Protein AF-A0A7C1FYQ5-F1 (afdb_monomer)

Structure (mmCIF, N/CA/C/O backbone):
data_AF-A0A7C1FYQ5-F1
#
_entry.id   AF-A0A7C1FYQ5-F1
#
loop_
_atom_site.group_PDB
_atom_site.id
_atom_site.type_symbol
_atom_site.label_atom_id
_atom_site.label_alt_id
_atom_site.label_comp_id
_atom_site.label_asym_id
_atom_site.label_entity_id
_atom_site.label_seq_id
_atom_site.pdbx_PDB_ins_code
_atom_site.Cartn_x
_atom_site.Cartn_y
_atom_site.Cartn_z
_atom_site.occupancy
_atom_site.B_iso_or_equiv
_atom_site.auth_seq_id
_atom_site.auth_comp_id
_atom_site.auth_asym_id
_atom_site.auth_atom_id
_atom_site.pdbx_PDB_model_num
ATOM 1 N N . MET A 1 1 ? 0.605 14.109 25.352 1.00 45.66 1 MET A N 1
ATOM 2 C CA . MET A 1 1 ? -0.538 14.127 24.412 1.00 45.66 1 MET A CA 1
ATOM 3 C C . MET A 1 1 ? -0.431 15.283 23.397 1.00 45.66 1 MET A C 1
ATOM 5 O O . MET A 1 1 ? -1.206 16.223 23.451 1.00 45.66 1 MET A O 1
ATOM 9 N N . SER A 1 2 ? 0.564 15.273 22.494 1.00 51.81 2 SER A N 1
ATOM 10 C CA . SER A 1 2 ? 0.781 16.332 21.465 1.00 51.81 2 SER A CA 1
ATOM 11 C C . SER A 1 2 ? 1.101 15.752 20.069 1.00 51.81 2 SER A C 1
ATOM 13 O O . SER A 1 2 ? 1.333 16.462 19.094 1.00 51.81 2 SER A O 1
ATOM 15 N N . PHE A 1 3 ? 1.107 14.422 19.962 1.00 54.66 3 PHE A N 1
ATOM 16 C CA . PHE A 1 3 ? 1.564 13.697 18.779 1.00 54.66 3 PHE A CA 1
ATOM 17 C C . PHE A 1 3 ? 0.502 13.666 17.668 1.00 54.66 3 PHE A C 1
ATOM 19 O O . PHE A 1 3 ? 0.815 13.921 16.509 1.00 54.66 3 PHE A O 1
ATOM 26 N N . LEU A 1 4 ? -0.771 13.474 18.032 1.00 53.94 4 LEU A N 1
ATOM 27 C CA . LEU A 1 4 ? -1.877 13.340 17.076 1.00 53.94 4 LEU A CA 1
ATOM 28 C C . LEU A 1 4 ? -2.232 14.661 16.366 1.00 53.94 4 LEU A C 1
ATOM 30 O O . LEU A 1 4 ? -2.475 14.662 15.164 1.00 53.94 4 LEU A O 1
ATOM 34 N N . LYS A 1 5 ? -2.133 15.818 17.043 1.00 54.25 5 LYS A N 1
ATOM 35 C CA . LYS A 1 5 ? -2.338 17.138 16.403 1.00 54.25 5 LYS A CA 1
ATOM 36 C C . LYS A 1 5 ? -1.323 17.442 15.290 1.00 54.25 5 LYS A C 1
ATOM 38 O O . LYS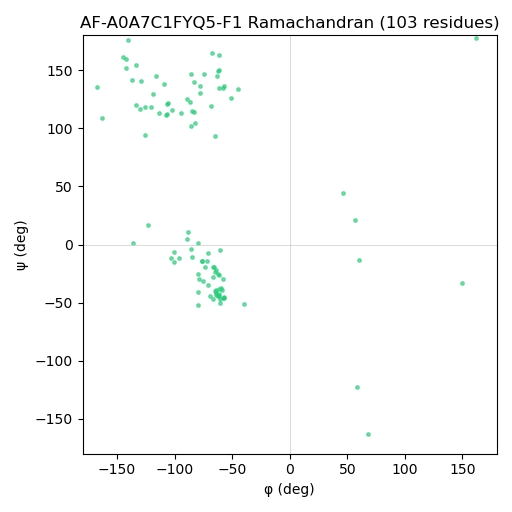 A 1 5 ? -1.627 18.214 14.386 1.00 54.25 5 LYS A O 1
ATOM 43 N N . ARG A 1 6 ? -0.124 16.844 15.328 1.00 54.53 6 ARG A N 1
ATOM 44 C CA . ARG A 1 6 ? 0.893 17.002 14.272 1.00 54.53 6 ARG A CA 1
ATOM 45 C C . ARG A 1 6 ? 0.561 16.209 13.006 1.00 54.53 6 ARG A C 1
ATOM 47 O O . ARG A 1 6 ? 0.896 16.677 11.922 1.00 54.53 6 ARG A O 1
ATOM 54 N N . PHE A 1 7 ? -0.118 15.065 13.120 1.00 56.72 7 PHE A N 1
ATOM 55 C CA . PHE A 1 7 ? -0.461 14.218 11.969 1.00 56.72 7 PHE A CA 1
ATOM 56 C C . PHE A 1 7 ? -1.367 14.937 10.965 1.00 56.72 7 PHE A C 1
ATOM 58 O O . PHE A 1 7 ? -1.089 14.919 9.768 1.00 56.72 7 PHE A O 1
ATOM 65 N N . PHE A 1 8 ? -2.372 15.669 11.454 1.00 53.84 8 PHE A N 1
ATOM 66 C CA . PHE A 1 8 ? -3.277 16.452 10.606 1.00 53.84 8 PHE A CA 1
ATOM 67 C C . PHE A 1 8 ? -2.574 17.551 9.800 1.00 53.84 8 PHE A C 1
ATOM 69 O O . PHE A 1 8 ? -3.041 17.920 8.727 1.00 53.84 8 PHE A O 1
ATOM 76 N N . LYS A 1 9 ? -1.432 18.059 10.280 1.00 50.41 9 LYS A N 1
ATOM 77 C CA . LYS A 1 9 ? -0.670 19.107 9.588 1.00 50.41 9 LYS A CA 1
ATOM 78 C C . LYS A 1 9 ? 0.194 18.557 8.443 1.00 50.41 9 LYS A C 1
ATOM 80 O O . LYS A 1 9 ? 0.471 19.292 7.503 1.00 50.41 9 LYS A O 1
ATOM 85 N N . ASN A 1 10 ? 0.584 17.279 8.503 1.00 43.78 10 ASN A N 1
ATOM 86 C CA . ASN A 1 10 ? 1.503 16.645 7.547 1.00 43.78 10 ASN A CA 1
ATOM 87 C C . ASN A 1 10 ? 0.811 15.873 6.407 1.00 43.78 10 ASN A C 1
ATOM 89 O O . ASN A 1 10 ? 1.482 15.504 5.449 1.00 43.78 10 ASN A O 1
ATOM 93 N N . ALA A 1 11 ? -0.502 15.626 6.479 1.00 51.84 11 ALA A N 1
ATOM 94 C CA . ALA A 1 11 ? -1.247 14.945 5.410 1.00 51.84 11 ALA A CA 1
ATOM 95 C C . ALA A 1 11 ? -1.422 15.800 4.133 1.00 51.84 11 ALA A C 1
ATOM 97 O O . ALA A 1 11 ? -1.880 15.303 3.107 1.00 51.84 11 ALA A O 1
ATOM 98 N N . TYR A 1 12 ? -1.037 17.077 4.181 1.00 44.19 12 TYR A N 1
ATOM 99 C CA . TYR A 1 12 ? -1.025 17.978 3.036 1.00 44.19 12 TYR A CA 1
ATOM 100 C C . TYR A 1 12 ? 0.294 17.835 2.262 1.00 44.19 12 TYR A C 1
ATOM 102 O O . TYR A 1 12 ? 1.319 18.378 2.669 1.00 44.19 12 TYR A O 1
ATOM 110 N N . ARG A 1 13 ? 0.272 17.111 1.136 1.00 41.09 13 ARG A N 1
ATOM 111 C CA . ARG A 1 13 ? 1.344 17.120 0.126 1.00 41.09 13 ARG A CA 1
ATOM 112 C C . ARG A 1 13 ? 0.848 17.834 -1.133 1.00 41.09 13 ARG A C 1
ATOM 114 O O . ARG A 1 13 ? -0.306 17.666 -1.521 1.00 41.09 13 ARG A O 1
ATOM 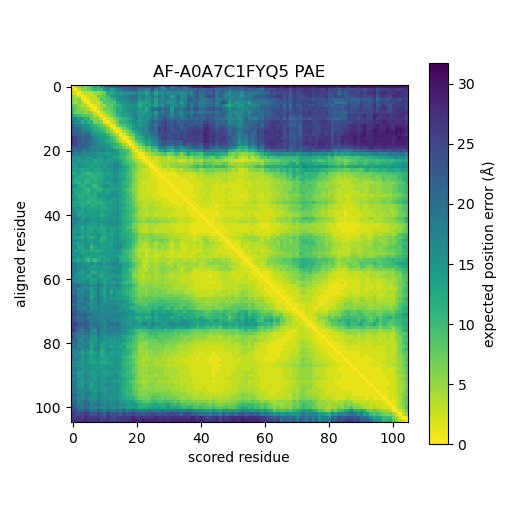121 N N . GLU A 1 14 ? 1.717 18.663 -1.711 1.00 43.72 14 GLU A N 1
ATOM 122 C CA . GLU A 1 14 ? 1.471 19.520 -2.878 1.00 43.72 14 GLU A CA 1
ATOM 123 C C . GLU A 1 14 ? 0.863 18.751 -4.060 1.00 43.72 14 GLU A C 1
ATOM 125 O O . GLU A 1 14 ? 1.417 17.748 -4.506 1.00 43.72 14 GLU A O 1
ATOM 130 N N . GLY A 1 15 ? -0.271 19.243 -4.572 1.00 45.03 15 GLY A N 1
ATOM 131 C CA . GLY A 1 15 ? -0.824 18.809 -5.859 1.00 45.03 15 GLY A CA 1
ATOM 132 C C . GLY A 1 15 ? -2.345 18.871 -5.986 1.00 45.03 15 GLY A C 1
ATOM 133 O O . GLY A 1 15 ? -2.842 19.185 -7.062 1.00 45.03 15 GLY A O 1
ATOM 134 N N . SER A 1 16 ? -3.109 18.638 -4.916 1.00 42.94 16 SER A N 1
ATOM 135 C CA . SER A 1 16 ? -4.571 18.792 -4.968 1.00 42.94 16 SER A CA 1
ATOM 136 C C . SER A 1 16 ? -5.187 18.887 -3.572 1.00 42.94 16 SER A C 1
ATOM 138 O O . SER A 1 16 ? -5.267 17.893 -2.853 1.00 42.94 16 SER A O 1
ATOM 140 N N . LEU A 1 17 ? -5.662 20.074 -3.201 1.00 44.19 17 LEU A N 1
ATOM 141 C CA . LEU A 1 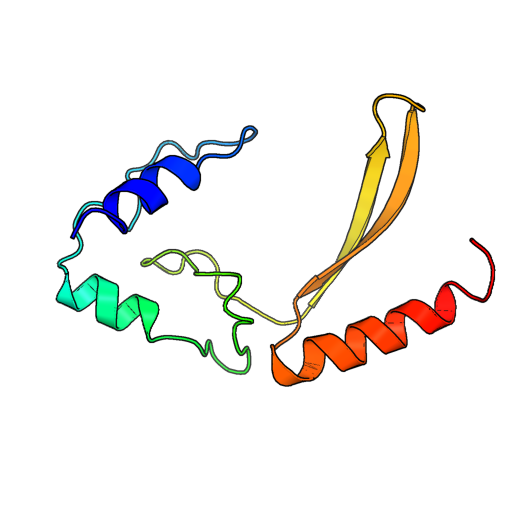17 ? -6.603 20.248 -2.096 1.00 44.19 17 LEU A CA 1
ATOM 142 C C . LEU A 1 17 ? -8.017 20.022 -2.652 1.00 44.19 17 LEU A C 1
ATOM 144 O O . LEU A 1 17 ? -8.458 20.847 -3.455 1.00 44.19 17 LEU A O 1
ATOM 148 N N . PRO A 1 18 ? -8.781 18.989 -2.253 1.00 49.31 18 PRO A N 1
ATOM 149 C CA . PRO A 1 18 ? -10.218 19.154 -2.285 1.00 49.31 18 PRO A CA 1
ATOM 150 C C . PRO A 1 18 ? -10.559 20.180 -1.202 1.00 49.31 18 PRO A C 1
ATOM 152 O O . PRO A 1 18 ? -10.251 19.996 -0.026 1.00 49.31 18 PRO A O 1
ATOM 155 N N . ALA A 1 19 ? -11.156 21.294 -1.616 1.00 47.75 19 ALA A N 1
ATOM 156 C CA . ALA A 1 19 ? -11.777 22.244 -0.709 1.00 47.75 19 ALA A CA 1
ATOM 157 C C . ALA A 1 19 ? -12.969 21.554 -0.026 1.00 47.75 19 ALA A C 1
ATOM 159 O O . ALA A 1 19 ? -14.069 21.492 -0.567 1.00 47.75 19 ALA A O 1
ATOM 160 N N . GLY A 1 20 ? -12.724 20.982 1.145 1.00 56.28 20 GLY A N 1
ATOM 161 C CA . GLY A 1 20 ? -13.721 20.368 2.007 1.00 56.28 20 GLY A CA 1
ATOM 162 C C . GLY A 1 20 ? -13.088 20.118 3.366 1.00 56.28 20 GLY A C 1
ATOM 163 O O . GLY A 1 20 ? -11.941 19.676 3.426 1.00 56.28 20 GLY A O 1
ATOM 164 N N . ALA A 1 21 ? -13.809 20.449 4.439 1.00 62.69 21 ALA A N 1
ATOM 165 C CA . ALA A 1 21 ? -13.404 20.140 5.807 1.00 62.69 21 ALA A CA 1
ATOM 166 C C . ALA A 1 21 ? -12.903 18.690 5.887 1.00 62.69 21 ALA A C 1
ATOM 168 O O . ALA A 1 21 ? -13.523 17.780 5.322 1.00 62.69 21 ALA A O 1
ATOM 169 N N . SER A 1 22 ? -11.761 18.473 6.543 1.00 72.62 22 SER A N 1
ATOM 170 C CA . SER A 1 22 ? -11.229 17.121 6.721 1.00 72.62 22 SER A CA 1
ATOM 171 C C . SER A 1 22 ? -12.285 16.268 7.424 1.00 72.62 22 SER A C 1
ATOM 173 O O . SER A 1 22 ? -12.874 16.699 8.414 1.00 72.62 22 SER A O 1
ATOM 175 N N . SER A 1 23 ? -12.506 15.031 6.964 1.00 78.00 23 SER A N 1
ATOM 176 C CA . SER A 1 23 ? -13.492 14.119 7.573 1.00 78.00 23 SER A CA 1
ATOM 177 C C . SER A 1 23 ? -13.198 13.780 9.042 1.00 78.00 23 SER A C 1
ATOM 179 O O . SER A 1 23 ? -13.967 13.059 9.665 1.00 78.00 23 SER A O 1
ATOM 181 N N . PHE A 1 24 ? -12.066 14.249 9.570 1.00 81.62 24 PHE A N 1
ATOM 182 C CA . PHE A 1 24 ? -11.623 14.070 10.945 1.00 81.62 24 PHE A CA 1
ATOM 183 C C . PHE A 1 24 ? -11.876 15.292 11.849 1.00 81.62 24 PHE A C 1
ATOM 185 O O . PHE A 1 24 ? -11.628 15.203 13.046 1.00 81.62 24 PHE A O 1
ATOM 192 N N . GLU A 1 25 ? -12.334 16.436 11.324 1.00 79.69 25 GLU A N 1
ATOM 193 C CA . GLU A 1 25 ? -12.423 17.699 12.088 1.00 79.69 25 GLU A CA 1
ATOM 194 C C . GLU A 1 25 ? -13.403 17.679 13.268 1.00 79.69 25 GLU A C 1
ATOM 196 O O . GLU A 1 25 ? -13.274 18.495 14.182 1.00 79.69 25 GLU A O 1
ATOM 201 N N . HIS A 1 26 ? -14.382 16.775 13.260 1.00 82.56 26 HIS A N 1
ATOM 202 C CA . HIS A 1 26 ? -15.461 16.734 14.252 1.00 82.56 26 HIS A CA 1
ATOM 203 C C . HIS A 1 26 ? -15.558 15.398 14.996 1.00 82.56 26 HIS A C 1
ATOM 205 O O . HIS A 1 26 ? -16.588 15.130 15.605 1.00 82.56 26 HIS A O 1
ATOM 211 N N . LEU A 1 27 ? -14.508 14.572 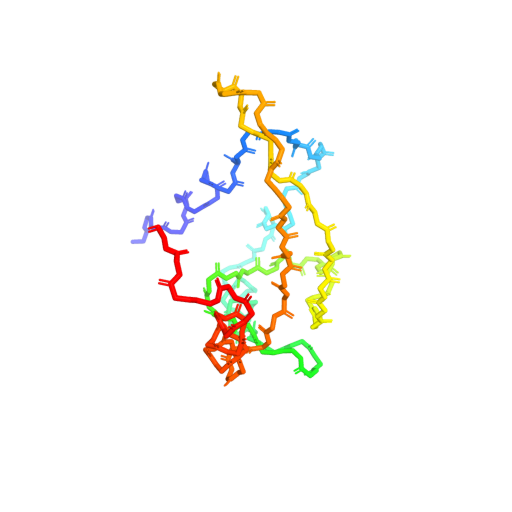14.945 1.00 85.69 27 LEU A N 1
ATOM 212 C CA . LEU A 1 27 ? -14.497 13.280 15.631 1.00 85.69 27 LEU A CA 1
ATOM 213 C C . LEU A 1 27 ? -14.118 13.427 17.100 1.00 85.69 27 LEU A C 1
ATOM 215 O O . LEU A 1 27 ? -13.194 14.176 17.440 1.00 85.69 27 LEU A O 1
ATOM 219 N N . SER A 1 28 ? -14.798 12.668 17.954 1.00 90.19 28 SER A N 1
ATOM 220 C CA . SER A 1 28 ? -14.344 12.441 19.323 1.00 90.19 28 SER A CA 1
ATOM 221 C C . SER A 1 28 ? -13.053 11.611 19.338 1.00 90.19 28 SER A C 1
ATOM 223 O O . SER A 1 28 ? -12.655 11.005 18.338 1.00 90.19 28 SER A O 1
ATOM 225 N N . GLU A 1 29 ? -12.367 11.589 20.481 1.00 88.81 29 GLU A N 1
ATOM 226 C CA . GLU A 1 29 ? -11.166 10.763 20.646 1.00 88.81 29 GLU A CA 1
ATOM 227 C C . GLU A 1 29 ? -11.515 9.271 20.534 1.00 88.81 29 GLU A C 1
ATOM 229 O O . GLU A 1 29 ? -10.816 8.529 19.849 1.00 88.81 29 GLU A O 1
ATOM 234 N N . GLU A 1 30 ? -12.659 8.860 21.086 1.00 91.75 30 GLU A N 1
ATOM 235 C CA . GLU A 1 30 ? -13.169 7.489 20.999 1.00 91.75 30 GLU A CA 1
ATOM 236 C C . GLU A 1 30 ? -13.505 7.081 19.556 1.00 91.75 30 GLU A C 1
ATOM 238 O O . GLU A 1 30 ? -13.178 5.971 19.132 1.00 91.75 30 GLU A O 1
ATOM 243 N N . GLU A 1 31 ? -14.127 7.970 18.775 1.00 90.06 31 GLU A N 1
ATOM 244 C CA . GLU A 1 31 ? -14.429 7.725 17.357 1.00 90.06 31 GLU A CA 1
ATOM 245 C C . GLU A 1 31 ? -13.152 7.594 16.520 1.00 90.06 31 GLU A C 1
ATOM 247 O O . GLU A 1 31 ? -13.052 6.732 15.640 1.00 90.06 31 GLU A O 1
ATOM 252 N N . LEU A 1 32 ? -12.149 8.426 16.811 1.00 89.12 32 LEU A N 1
ATOM 253 C CA . LEU A 1 32 ? -10.856 8.373 16.142 1.00 89.12 32 LEU A CA 1
ATOM 254 C C . LEU A 1 32 ? -10.102 7.081 16.472 1.00 89.12 32 LEU A C 1
ATOM 256 O O . LEU A 1 32 ? -9.578 6.435 15.564 1.00 89.12 32 LEU A O 1
ATOM 260 N N . GLU A 1 33 ? -10.041 6.691 17.744 1.00 89.25 33 GLU A N 1
ATOM 261 C CA . GLU A 1 33 ? -9.399 5.443 18.167 1.00 89.25 33 GLU A CA 1
ATOM 262 C C . GLU A 1 33 ? -10.077 4.222 17.543 1.00 89.25 33 GLU A C 1
ATOM 264 O O . GLU A 1 33 ? -9.391 3.352 16.996 1.00 89.25 33 GLU A O 1
ATOM 269 N N . ALA A 1 34 ? -11.413 4.190 17.542 1.00 90.94 34 ALA A N 1
ATOM 270 C CA . ALA A 1 34 ? -12.179 3.136 16.890 1.00 90.94 34 ALA A CA 1
ATOM 271 C C . ALA A 1 34 ? -11.835 3.034 15.395 1.00 90.94 34 ALA A C 1
ATOM 273 O O . ALA A 1 34 ? -11.563 1.936 14.906 1.00 90.94 34 ALA A O 1
ATOM 274 N N . HIS A 1 35 ? -11.766 4.165 14.681 1.00 90.38 35 HIS A N 1
ATOM 275 C CA . HIS A 1 35 ? -11.374 4.203 13.265 1.00 90.38 35 HIS A CA 1
ATOM 276 C C . HIS A 1 35 ? -9.946 3.702 13.033 1.00 90.38 35 HIS A C 1
ATOM 278 O O . HIS A 1 35 ? -9.701 2.907 12.125 1.00 90.38 35 HIS A O 1
ATOM 284 N N . LEU A 1 36 ? -8.989 4.130 13.861 1.00 88.81 36 LEU A N 1
ATOM 285 C CA . LEU A 1 36 ? -7.586 3.721 13.743 1.00 88.81 36 LEU A CA 1
ATOM 286 C C . LEU A 1 36 ? -7.373 2.222 14.004 1.00 88.81 36 LEU A C 1
ATOM 288 O O . LEU A 1 36 ? -6.393 1.665 13.498 1.00 88.81 36 LEU A O 1
ATOM 292 N N . GLY A 1 37 ? -8.285 1.582 14.741 1.00 90.38 37 GLY A N 1
ATOM 293 C CA . GLY A 1 37 ? -8.319 0.136 14.965 1.00 90.38 37 GLY A CA 1
ATOM 294 C C . GLY A 1 37 ? -8.838 -0.686 13.777 1.00 90.38 37 GLY A C 1
ATOM 295 O O . GLY A 1 37 ? -8.640 -1.903 13.741 1.00 90.38 37 GLY A O 1
ATOM 296 N N . VAL A 1 38 ? -9.473 -0.062 12.778 1.00 91.94 38 VAL A N 1
ATOM 297 C CA . VAL A 1 38 ? -9.997 -0.769 11.599 1.00 91.94 38 VAL A CA 1
ATOM 298 C C . VAL A 1 38 ? -8.889 -0.996 10.570 1.00 91.94 38 VAL A C 1
ATOM 300 O O . VAL A 1 38 ? -8.512 -0.105 9.809 1.00 91.94 38 VAL A O 1
ATOM 303 N N . ALA A 1 39 ? -8.404 -2.236 10.498 1.00 93.94 39 ALA A N 1
ATOM 304 C CA . ALA A 1 39 ? -7.377 -2.645 9.535 1.00 93.94 39 ALA A CA 1
ATOM 305 C C . ALA A 1 39 ? -7.922 -3.389 8.301 1.00 93.94 39 ALA A C 1
ATOM 307 O O . ALA A 1 39 ? -7.195 -3.554 7.321 1.00 93.94 39 ALA A O 1
ATOM 308 N N . ARG A 1 40 ? -9.175 -3.863 8.329 1.00 94.25 40 ARG A N 1
ATOM 309 C CA . ARG A 1 40 ? -9.747 -4.734 7.289 1.00 94.25 40 ARG A CA 1
ATOM 310 C C . ARG A 1 40 ? -10.952 -4.092 6.608 1.00 94.25 40 ARG A C 1
ATOM 312 O O . ARG A 1 40 ? -11.896 -3.686 7.277 1.00 94.25 40 ARG A O 1
ATOM 319 N N . TYR A 1 41 ? -10.932 -4.085 5.279 1.00 92.69 41 TYR A N 1
ATOM 320 C CA . TYR A 1 41 ? -11.988 -3.561 4.414 1.00 92.69 41 TYR A CA 1
ATOM 321 C C . TYR A 1 41 ? -12.402 -4.649 3.420 1.00 92.69 41 TYR A C 1
ATOM 323 O O . TYR A 1 41 ? -11.763 -4.840 2.386 1.00 92.69 41 TYR A O 1
ATOM 331 N N . GLY A 1 42 ? -13.445 -5.412 3.762 1.00 92.56 42 GLY A N 1
ATOM 332 C CA . GLY A 1 42 ? -13.784 -6.642 3.039 1.00 92.56 42 GLY A CA 1
ATOM 333 C C . GLY A 1 42 ? -12.612 -7.628 3.072 1.0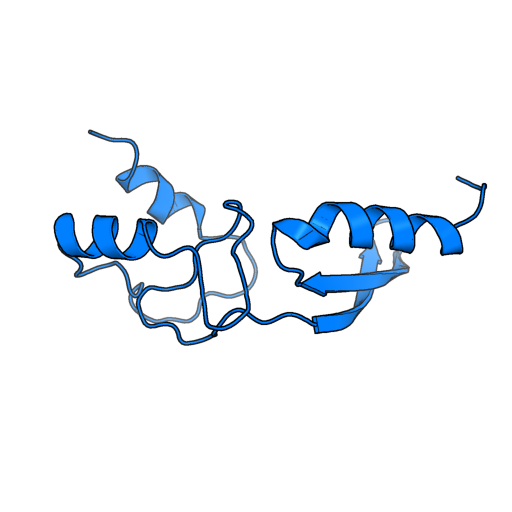0 92.56 42 GLY A C 1
ATOM 334 O O . GLY A 1 42 ? -12.112 -7.963 4.147 1.00 92.56 42 GLY A O 1
ATOM 335 N N . ASP A 1 43 ? -12.135 -8.029 1.896 1.00 93.56 43 ASP A N 1
ATOM 336 C CA . ASP A 1 43 ? -10.991 -8.937 1.750 1.00 93.56 43 ASP A CA 1
ATOM 337 C C . ASP A 1 43 ? -9.628 -8.221 1.778 1.00 93.56 43 ASP A C 1
ATOM 339 O O . ASP A 1 43 ? -8.586 -8.874 1.750 1.00 93.56 43 ASP A O 1
ATOM 343 N N . PHE A 1 44 ? -9.609 -6.884 1.842 1.00 95.38 44 PHE A N 1
ATOM 344 C CA . PHE A 1 44 ? -8.377 -6.098 1.864 1.00 95.38 44 PHE A CA 1
ATOM 345 C C . PHE A 1 44 ? -7.878 -5.875 3.295 1.00 95.38 44 PHE A C 1
ATOM 347 O O . PHE A 1 44 ? -8.601 -5.317 4.126 1.00 95.38 44 PHE A O 1
ATOM 354 N N . LEU A 1 45 ? -6.627 -6.251 3.576 1.00 96.38 45 LEU A N 1
ATOM 355 C CA . LEU A 1 45 ? -5.956 -5.948 4.847 1.00 96.38 45 LEU A CA 1
ATOM 356 C C . LEU A 1 45 ? -4.914 -4.841 4.653 1.00 96.38 45 LEU A C 1
ATOM 358 O O . LEU A 1 45 ? -3.986 -5.000 3.858 1.00 96.38 45 LEU A O 1
ATOM 362 N N . LEU A 1 46 ? -5.056 -3.739 5.393 1.00 95.19 46 LEU A N 1
ATOM 363 C CA . LEU A 1 46 ? -4.135 -2.600 5.352 1.00 95.19 46 LEU A CA 1
ATOM 364 C C . LEU A 1 46 ? -2.710 -2.992 5.781 1.00 95.19 46 LEU A C 1
ATOM 366 O O . LEU A 1 46 ? -2.514 -3.855 6.630 1.00 95.19 46 LEU A O 1
ATOM 370 N N . THR A 1 47 ? -1.718 -2.296 5.223 1.00 91.62 47 THR A N 1
ATOM 371 C CA . THR A 1 47 ? -0.272 -2.488 5.462 1.00 91.62 47 THR A CA 1
ATOM 372 C C . THR A 1 47 ? 0.273 -1.670 6.637 1.00 91.62 47 THR A C 1
ATOM 374 O O . THR A 1 47 ? 1.479 -1.485 6.757 1.00 91.62 47 THR A O 1
ATOM 377 N N . ASP A 1 48 ? -0.607 -1.073 7.440 1.00 87.38 48 ASP A N 1
ATOM 378 C CA . ASP A 1 48 ? -0.303 -0.061 8.463 1.00 87.38 48 ASP A CA 1
ATOM 379 C C . ASP A 1 48 ? 0.354 1.246 7.999 1.00 87.38 48 ASP A C 1
ATOM 381 O O . ASP A 1 48 ? 0.293 2.246 8.710 1.00 87.38 48 ASP A O 1
ATOM 385 N N . ALA A 1 49 ? 0.857 1.305 6.768 1.00 86.38 49 ALA A N 1
ATOM 386 C CA . ALA A 1 49 ? 1.385 2.523 6.158 1.00 86.38 49 ALA A CA 1
ATOM 387 C C . ALA A 1 49 ? 0.291 3.496 5.679 1.00 86.38 49 ALA A C 1
ATOM 389 O O . ALA A 1 49 ? 0.576 4.651 5.368 1.00 86.38 49 ALA A O 1
ATOM 390 N N . VAL A 1 50 ? -0.960 3.034 5.589 1.00 83.88 50 VAL A N 1
ATOM 391 C CA . VAL A 1 50 ? -2.088 3.801 5.047 1.00 83.88 50 VAL A CA 1
ATOM 392 C C . VAL A 1 50 ? -3.259 3.772 6.029 1.00 83.88 50 VAL A C 1
ATOM 394 O O . VAL A 1 50 ? -3.552 2.739 6.639 1.00 83.88 50 VAL A O 1
ATOM 397 N N . ARG A 1 51 ? -3.952 4.908 6.168 1.00 86.94 51 ARG A N 1
ATOM 398 C CA . ARG A 1 51 ? -5.236 5.030 6.871 1.00 86.94 51 ARG A CA 1
ATOM 399 C C . ARG A 1 51 ? -6.238 5.765 5.970 1.00 86.94 51 ARG A C 1
ATOM 401 O O . ARG A 1 51 ? -5.980 6.917 5.623 1.00 86.94 51 ARG A O 1
ATOM 408 N N . PRO A 1 52 ? -7.340 5.113 5.552 1.00 88.44 52 PRO A N 1
ATOM 409 C CA . PRO A 1 52 ? -8.393 5.761 4.775 1.00 88.44 52 PRO A CA 1
ATOM 410 C C . PRO A 1 52 ? -9.063 6.910 5.534 1.00 88.44 52 PRO A C 1
ATOM 412 O O . PRO A 1 52 ? -8.971 7.004 6.764 1.00 88.44 52 PRO A O 1
ATOM 415 N N . SER A 1 53 ? -9.772 7.764 4.795 1.00 88.62 53 SER A N 1
ATOM 416 C CA . SER A 1 53 ? -10.604 8.811 5.386 1.00 88.62 53 SER A CA 1
ATOM 417 C C . SER A 1 53 ? -11.723 8.205 6.236 1.00 88.62 53 SER A C 1
ATOM 419 O O . SER A 1 53 ? -12.230 7.126 5.931 1.00 88.62 53 SER A O 1
ATOM 421 N N . TYR A 1 54 ? -12.135 8.917 7.286 1.00 86.44 54 TYR A N 1
ATOM 422 C CA . TYR A 1 54 ? -13.198 8.459 8.188 1.00 86.44 54 TYR A CA 1
ATOM 423 C C . TYR A 1 54 ? -14.524 8.201 7.457 1.00 86.44 54 TYR A C 1
ATOM 425 O O . TYR A 1 54 ? -15.212 7.218 7.701 1.00 86.44 54 TYR A O 1
ATOM 433 N N . ASN A 1 55 ? -14.857 9.059 6.491 1.00 86.06 55 ASN A N 1
ATOM 434 C CA . ASN A 1 55 ? -16.072 8.936 5.686 1.00 86.06 55 ASN A CA 1
ATOM 435 C C . ASN A 1 55 ? -15.979 7.904 4.543 1.00 86.06 55 ASN A C 1
ATOM 437 O O . ASN A 1 55 ? -16.929 7.790 3.772 1.00 86.06 55 ASN A O 1
ATOM 441 N N . LEU A 1 56 ? -14.847 7.200 4.402 1.00 83.75 56 LEU A N 1
ATOM 442 C CA . LEU A 1 56 ? -14.624 6.107 3.446 1.00 83.75 56 LEU A CA 1
ATOM 443 C C . LEU A 1 56 ? -15.096 6.387 2.009 1.00 83.75 56 LEU A C 1
ATOM 445 O O . LEU A 1 56 ? -15.665 5.518 1.351 1.00 83.75 56 LEU A O 1
ATOM 449 N N . GLN A 1 57 ? -14.810 7.584 1.484 1.00 83.50 57 GLN A N 1
ATOM 450 C CA . GLN A 1 57 ? -15.131 7.929 0.088 1.00 83.50 57 GLN A CA 1
ATOM 451 C C . GLN A 1 57 ? -14.482 6.973 -0.922 1.00 83.50 57 GLN A C 1
ATOM 453 O O . GLN A 1 57 ? -15.021 6.740 -2.002 1.00 83.50 57 GLN A O 1
ATOM 458 N N . VAL A 1 58 ? -13.326 6.411 -0.561 1.00 84.12 58 VAL A N 1
ATOM 459 C CA . VAL A 1 58 ? -12.620 5.396 -1.340 1.00 84.12 58 VAL A CA 1
ATOM 460 C C . VAL A 1 58 ? -12.359 4.197 -0.441 1.00 84.12 58 VAL A C 1
ATOM 462 O O . VAL A 1 58 ? -11.649 4.299 0.558 1.00 84.12 58 VAL A O 1
ATOM 465 N N . VAL A 1 59 ? -12.923 3.050 -0.816 1.00 89.69 59 VAL A N 1
ATOM 466 C CA . VAL A 1 59 ? -12.710 1.783 -0.111 1.00 89.69 59 VAL A CA 1
ATOM 467 C C . VAL A 1 59 ? -11.452 1.107 -0.671 1.00 89.69 59 VAL A C 1
ATOM 469 O O . VAL A 1 59 ? -11.414 0.843 -1.877 1.00 89.69 59 VAL A O 1
ATOM 472 N N . PRO A 1 60 ? -10.436 0.803 0.161 1.00 91.62 60 PRO A N 1
ATOM 473 C CA . PRO A 1 60 ? -9.241 0.089 -0.278 1.00 91.62 60 PRO A CA 1
ATOM 474 C C . PRO A 1 60 ? -9.582 -1.268 -0.890 1.00 91.62 60 PRO A C 1
ATOM 476 O O . PRO A 1 60 ? -10.385 -2.028 -0.346 1.00 91.62 60 PRO A O 1
ATOM 479 N N . ARG A 1 61 ? -8.965 -1.573 -2.031 1.00 93.38 61 ARG A N 1
ATOM 480 C CA . ARG A 1 61 ? -9.116 -2.844 -2.745 1.00 93.38 61 ARG A CA 1
ATOM 481 C C . ARG A 1 61 ? -7.787 -3.268 -3.351 1.00 93.38 61 ARG A C 1
ATOM 483 O O . ARG A 1 61 ? -6.894 -2.442 -3.552 1.00 93.38 61 ARG A O 1
ATOM 490 N N . GLN A 1 62 ? -7.679 -4.560 -3.645 1.00 95.00 62 GLN A N 1
ATOM 491 C CA . GLN A 1 62 ? -6.549 -5.087 -4.400 1.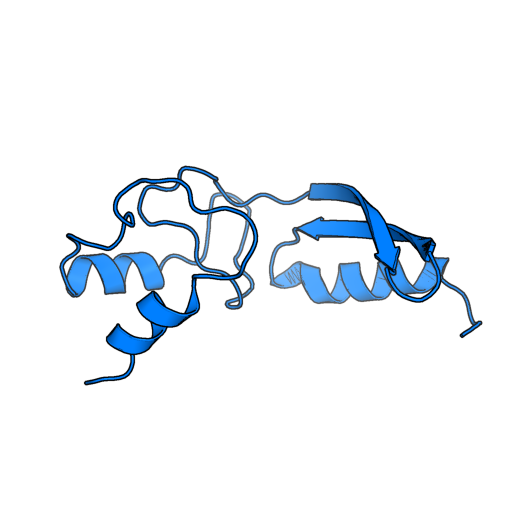00 95.00 62 GLN A CA 1
ATOM 492 C C . GLN A 1 62 ? -6.690 -4.715 -5.875 1.00 95.00 62 GLN A C 1
ATOM 494 O O . GLN A 1 62 ? -7.806 -4.637 -6.393 1.00 95.00 62 GLN A O 1
ATOM 499 N N . GLY A 1 63 ? -5.569 -4.494 -6.549 1.00 94.94 63 GLY A N 1
ATOM 500 C CA . GLY A 1 63 ? -5.548 -4.188 -7.973 1.00 94.94 63 GLY A CA 1
ATOM 501 C C . GLY A 1 63 ? -4.239 -3.551 -8.406 1.00 94.94 63 GLY A C 1
ATOM 502 O O . GLY A 1 63 ? -3.359 -3.284 -7.590 1.00 94.94 63 GLY A O 1
ATOM 503 N N . TYR A 1 64 ? -4.125 -3.289 -9.701 1.00 95.81 64 TYR A N 1
ATOM 504 C CA . TYR A 1 64 ? -2.966 -2.625 -10.275 1.00 95.81 64 TYR A CA 1
ATOM 505 C C . TYR A 1 64 ? -3.378 -1.725 -11.436 1.00 95.81 64 TYR A C 1
ATOM 507 O O . TYR A 1 64 ? -4.456 -1.878 -12.016 1.00 95.81 64 TYR A O 1
ATOM 515 N N . ARG A 1 65 ? -2.503 -0.788 -11.787 1.00 94.69 65 ARG A N 1
ATOM 516 C CA . ARG A 1 65 ? -2.586 -0.033 -13.036 1.00 94.69 65 ARG A CA 1
ATOM 517 C C . ARG A 1 65 ? -1.197 0.203 -13.607 1.00 94.69 65 ARG A C 1
ATOM 519 O O . ARG A 1 65 ? -0.223 0.310 -12.861 1.00 94.69 65 ARG A O 1
ATOM 526 N N . HIS A 1 66 ? -1.133 0.325 -14.926 1.00 93.50 66 HIS A N 1
ATOM 527 C CA . HIS A 1 66 ? 0.047 0.852 -15.596 1.00 93.50 66 HIS A CA 1
ATOM 528 C C . HIS A 1 66 ? 0.054 2.370 -15.464 1.00 93.50 66 HIS A C 1
ATOM 530 O O . HIS A 1 66 ? -0.980 3.021 -15.628 1.00 93.50 66 HIS A O 1
ATOM 536 N N . ASP A 1 67 ? 1.217 2.916 -15.160 1.00 93.94 67 ASP A N 1
ATOM 537 C CA . ASP A 1 67 ? 1.431 4.343 -15.001 1.00 93.94 67 ASP A CA 1
ATOM 538 C C . ASP A 1 67 ? 2.791 4.716 -15.611 1.00 93.94 67 ASP A C 1
ATOM 540 O O . ASP A 1 67 ? 3.542 3.863 -16.100 1.00 93.94 67 ASP A O 1
ATOM 544 N N . CYS A 1 68 ? 3.109 6.002 -15.620 1.00 92.50 68 CYS A N 1
ATOM 545 C CA . CYS A 1 68 ? 4.377 6.495 -16.134 1.00 92.50 68 CYS A CA 1
ATOM 546 C C . CYS A 1 68 ? 4.971 7.490 -15.147 1.00 92.50 68 CYS A C 1
ATOM 548 O O . CYS A 1 68 ? 4.383 8.537 -14.887 1.00 92.50 68 CYS A O 1
ATOM 550 N N . TYR A 1 69 ? 6.167 7.199 -14.643 1.00 88.38 69 TYR A N 1
ATOM 551 C CA . TYR A 1 69 ? 6.954 8.199 -13.942 1.00 88.38 69 TYR A CA 1
ATOM 552 C C . TYR A 1 69 ? 7.612 9.129 -14.965 1.00 88.38 69 TYR A C 1
ATOM 554 O O . TYR A 1 69 ? 8.208 8.680 -15.948 1.00 88.38 69 TYR A O 1
ATOM 562 N N . HIS A 1 70 ? 7.460 10.431 -14.750 1.00 90.00 70 HIS A N 1
ATOM 563 C CA . HIS A 1 70 ? 8.059 11.472 -15.571 1.00 90.00 70 HIS A CA 1
ATOM 564 C C . HIS A 1 70 ? 9.204 12.103 -14.783 1.00 90.00 70 HIS A C 1
ATOM 566 O O . HIS A 1 70 ? 8.963 12.771 -13.780 1.00 90.00 70 HIS A O 1
ATOM 572 N N . ASP A 1 71 ? 10.437 11.889 -15.235 1.00 88.50 71 ASP A N 1
ATOM 573 C CA . ASP A 1 71 ? 11.597 12.564 -14.661 1.00 88.50 71 ASP A CA 1
ATOM 574 C C . ASP A 1 71 ? 11.741 13.952 -15.296 1.00 88.50 71 ASP A C 1
ATOM 576 O O . ASP A 1 71 ? 12.010 14.081 -16.493 1.00 88.50 71 ASP A O 1
ATOM 580 N N . GLU A 1 72 ? 11.561 15.001 -14.495 1.00 87.81 72 GLU A N 1
ATOM 581 C CA . GLU A 1 72 ? 11.665 16.387 -14.956 1.00 87.81 72 GLU A CA 1
ATOM 582 C C . GLU A 1 72 ? 13.090 16.770 -15.379 1.00 87.81 72 GLU A C 1
ATOM 584 O O . GLU A 1 72 ? 13.257 17.627 -16.251 1.00 87.81 72 GLU A O 1
ATOM 589 N N . GLN A 1 73 ? 14.117 16.129 -14.811 1.00 88.81 73 GLN A N 1
ATOM 590 C CA . GLN A 1 73 ? 15.514 16.450 -15.104 1.00 88.81 73 GLN A CA 1
ATOM 591 C C . GLN A 1 73 ? 15.966 15.827 -16.423 1.00 88.81 73 GLN A C 1
ATOM 593 O O . GLN A 1 73 ? 16.473 16.533 -17.296 1.00 88.81 73 GLN A O 1
ATOM 598 N N . SER A 1 74 ? 15.763 14.519 -16.599 1.00 87.81 74 SER A N 1
ATOM 599 C CA . SER A 1 74 ? 16.169 13.825 -17.829 1.00 87.81 74 SER A CA 1
ATOM 600 C C . SER A 1 74 ? 15.134 13.902 -18.955 1.00 87.81 74 SER A C 1
ATOM 602 O O . SER A 1 74 ? 15.440 13.530 -20.087 1.00 87.81 74 SER A O 1
ATOM 604 N N . ARG A 1 75 ? 13.908 14.374 -18.669 1.00 88.12 75 ARG A N 1
ATOM 605 C CA . ARG A 1 75 ? 12.730 14.306 -19.560 1.00 88.12 75 ARG A CA 1
ATOM 606 C C . ARG A 1 75 ? 12.386 12.881 -20.004 1.00 88.12 75 ARG A C 1
ATOM 608 O O . ARG A 1 75 ? 11.706 12.686 -21.015 1.00 88.12 75 ARG A O 1
ATOM 615 N N . THR A 1 76 ? 12.840 11.885 -19.249 1.00 89.56 76 THR A N 1
ATOM 616 C CA . THR A 1 76 ? 12.596 10.475 -19.542 1.00 89.56 76 THR A CA 1
ATOM 617 C C . THR A 1 76 ? 11.258 10.037 -18.963 1.00 89.56 76 THR A C 1
ATOM 619 O O . THR A 1 76 ? 10.808 10.508 -17.916 1.00 89.56 76 THR A O 1
ATOM 622 N N . ARG A 1 77 ? 10.615 9.111 -19.669 1.00 90.88 77 ARG A N 1
ATOM 623 C CA . ARG A 1 77 ? 9.375 8.458 -19.260 1.00 90.88 77 ARG A CA 1
ATOM 624 C C . ARG A 1 77 ? 9.691 7.029 -18.861 1.00 90.88 77 ARG A C 1
ATOM 626 O O . ARG A 1 77 ? 10.055 6.229 -19.718 1.00 90.88 77 ARG A O 1
ATOM 633 N N . VAL A 1 78 ? 9.563 6.730 -17.575 1.00 89.25 78 VAL A N 1
ATOM 634 C CA . VAL A 1 78 ? 9.822 5.398 -17.026 1.00 89.25 78 VAL A CA 1
ATOM 635 C C . VAL A 1 78 ? 8.475 4.714 -16.782 1.00 89.25 78 VAL A C 1
ATOM 637 O O . VAL A 1 78 ? 7.686 5.215 -15.977 1.00 89.25 78 VAL A O 1
ATOM 640 N N . PRO A 1 79 ? 8.162 3.608 -17.479 1.00 89.75 79 PRO A N 1
ATOM 641 C CA . PRO A 1 79 ? 6.958 2.832 -17.206 1.00 89.75 79 PRO A CA 1
ATOM 642 C C . PRO A 1 79 ? 6.991 2.284 -15.779 1.00 89.75 79 PRO A C 1
ATOM 644 O O . PRO A 1 79 ? 8.008 1.743 -15.350 1.00 89.75 79 PRO A O 1
ATOM 647 N N . VAL A 1 80 ? 5.881 2.404 -15.051 1.00 90.44 80 VAL A N 1
ATOM 648 C CA . VAL A 1 80 ? 5.755 1.860 -13.692 1.00 90.44 80 VAL A CA 1
ATOM 649 C C . VAL A 1 80 ? 4.440 1.106 -13.527 1.00 90.44 80 VAL A C 1
ATOM 651 O O . VAL A 1 80 ? 3.448 1.382 -14.207 1.00 90.44 80 VAL A O 1
ATOM 654 N N . ILE A 1 81 ? 4.423 0.157 -12.593 1.00 91.12 81 ILE A N 1
ATOM 655 C CA . ILE A 1 81 ? 3.204 -0.515 -12.144 1.00 91.12 81 ILE A CA 1
ATOM 656 C C . ILE A 1 81 ? 2.865 0.019 -10.757 1.00 91.12 81 ILE A C 1
ATOM 658 O O . ILE A 1 81 ? 3.647 -0.115 -9.819 1.00 91.12 81 ILE A O 1
ATOM 662 N N . MET A 1 82 ? 1.679 0.606 -10.626 1.00 92.62 82 MET A N 1
ATOM 663 C CA . MET A 1 82 ? 1.123 0.988 -9.332 1.00 92.62 82 MET A CA 1
ATOM 664 C C . MET A 1 82 ? 0.229 -0.154 -8.855 1.00 92.62 82 MET A C 1
ATOM 666 O O . MET A 1 82 ? -0.801 -0.414 -9.477 1.00 92.62 82 MET A O 1
ATOM 670 N N . ALA A 1 83 ? 0.612 -0.830 -7.773 1.00 93.56 83 ALA A N 1
ATOM 671 C CA . ALA A 1 83 ? -0.124 -1.961 -7.211 1.00 93.56 83 ALA A CA 1
ATOM 672 C C . ALA A 1 83 ? -0.649 -1.657 -5.798 1.00 93.56 83 ALA A C 1
ATOM 674 O O . ALA A 1 83 ? -0.003 -0.976 -5.004 1.00 93.56 83 ALA A O 1
ATOM 675 N N . SER A 1 84 ? -1.830 -2.189 -5.491 1.00 94.62 84 SER A N 1
A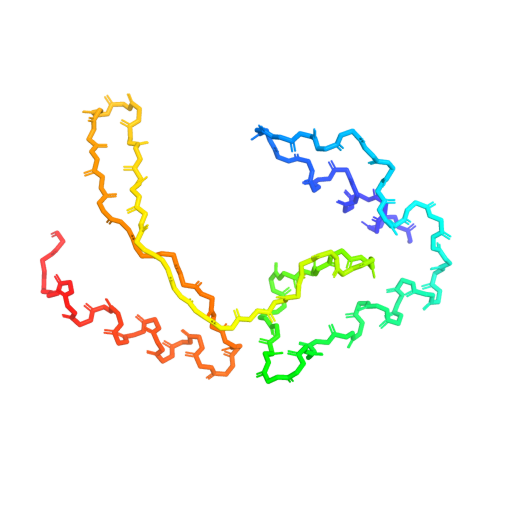TOM 676 C CA . SER A 1 84 ? -2.446 -2.213 -4.166 1.00 94.62 84 SER A CA 1
ATOM 677 C C . SER A 1 84 ? -2.666 -3.671 -3.790 1.00 94.62 84 SER A C 1
ATOM 679 O O . SER A 1 84 ? -3.380 -4.394 -4.488 1.00 94.62 84 SER A O 1
ATOM 681 N N . VAL A 1 85 ? -2.035 -4.113 -2.706 1.00 96.44 85 VAL A N 1
ATOM 682 C CA . VAL A 1 85 ? -1.995 -5.520 -2.293 1.00 96.44 85 VAL A CA 1
ATOM 683 C C . VAL A 1 85 ? -2.212 -5.590 -0.788 1.00 96.44 85 VAL A C 1
ATOM 685 O O . VAL A 1 85 ? -1.732 -4.729 -0.048 1.00 96.44 85 VAL A O 1
ATOM 688 N N . SER A 1 86 ? -2.951 -6.602 -0.331 1.00 96.88 86 SER A N 1
ATOM 689 C CA . SER A 1 86 ? -3.158 -6.810 1.103 1.00 96.88 86 SER A CA 1
ATOM 690 C C . SER A 1 86 ? -1.835 -7.110 1.808 1.00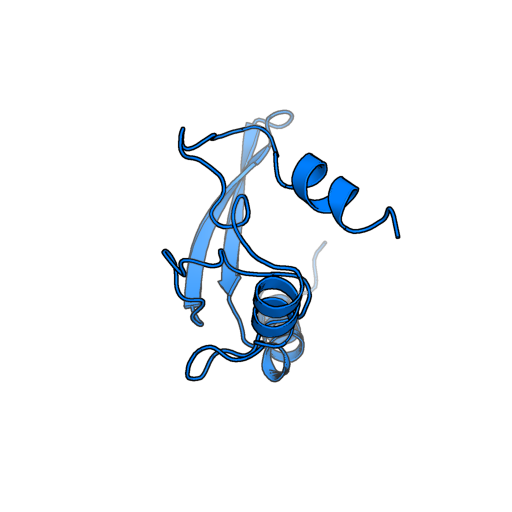 96.88 86 SER A C 1
ATOM 692 O O . SER A 1 86 ? -1.003 -7.839 1.275 1.00 96.88 86 SER A O 1
ATOM 694 N N . SER A 1 87 ? -1.685 -6.630 3.044 1.00 96.25 87 SER A N 1
ATOM 695 C CA . SER A 1 87 ? -0.487 -6.819 3.881 1.00 96.25 87 SER A CA 1
ATOM 696 C C . SER A 1 87 ? 0.176 -8.211 3.810 1.00 96.25 87 SER A C 1
ATOM 698 O O . SER A 1 87 ? 1.364 -8.265 3.498 1.00 96.25 87 SER A O 1
ATOM 700 N N . PRO A 1 88 ? -0.540 -9.344 3.989 1.00 97.00 88 PRO A N 1
ATOM 701 C CA . PRO A 1 88 ? 0.086 -10.671 3.972 1.00 97.00 88 PRO A CA 1
ATOM 702 C C . PRO A 1 88 ? 0.648 -11.088 2.607 1.00 97.00 88 PRO A C 1
ATOM 704 O O . PRO A 1 88 ? 1.470 -11.992 2.551 1.00 97.00 88 PRO A O 1
ATOM 707 N N . LEU A 1 89 ? 0.201 -10.459 1.519 1.00 96.94 89 LEU A N 1
ATOM 708 C CA . LEU A 1 89 ? 0.612 -10.778 0.150 1.00 96.94 89 LEU A CA 1
ATOM 709 C C . LEU A 1 89 ? 1.615 -9.760 -0.407 1.00 96.94 89 LEU A C 1
ATOM 711 O O . LEU A 1 89 ? 2.197 -9.993 -1.461 1.00 96.94 89 LEU A O 1
ATOM 715 N N . LEU A 1 90 ? 1.811 -8.625 0.276 1.00 94.88 90 LEU A N 1
ATOM 716 C CA . LEU A 1 90 ? 2.592 -7.501 -0.239 1.00 94.88 90 LEU A CA 1
ATOM 717 C C . LEU A 1 90 ? 4.030 -7.904 -0.578 1.00 94.88 90 LEU A C 1
ATOM 719 O O . LEU A 1 90 ? 4.534 -7.531 -1.632 1.00 94.88 90 LEU A O 1
ATOM 723 N N . PHE A 1 91 ? 4.681 -8.642 0.323 1.00 94.88 91 PHE A N 1
ATOM 724 C CA . PHE A 1 91 ? 6.074 -9.036 0.141 1.00 94.88 91 PHE A CA 1
ATOM 725 C C . PHE A 1 91 ? 6.237 -10.059 -0.987 1.00 94.88 91 PHE A C 1
ATOM 727 O O . PHE A 1 91 ? 7.108 -9.881 -1.830 1.00 94.88 91 PHE A O 1
ATOM 734 N N . GLU A 1 92 ? 5.367 -11.070 -1.049 1.00 96.00 92 GLU A N 1
ATOM 735 C CA . GLU A 1 92 ? 5.396 -12.083 -2.113 1.00 96.00 92 GLU A CA 1
ATOM 736 C C . GLU A 1 92 ? 5.195 -11.447 -3.490 1.00 96.00 92 GLU A C 1
ATOM 738 O O . GLU A 1 92 ? 6.031 -11.607 -4.374 1.00 96.00 92 GLU A O 1
ATOM 743 N N . VAL A 1 93 ? 4.160 -10.613 -3.647 1.00 95.25 93 VAL A N 1
ATOM 744 C CA . VAL A 1 93 ? 3.912 -9.907 -4.913 1.00 95.25 93 VAL A CA 1
ATOM 745 C C . VAL A 1 93 ? 5.076 -8.985 -5.272 1.00 95.25 93 VAL A C 1
ATOM 747 O O . VAL A 1 93 ? 5.439 -8.877 -6.439 1.00 95.25 93 VAL A O 1
ATOM 750 N N . PHE A 1 94 ? 5.686 -8.314 -4.291 1.00 93.25 94 PHE A N 1
ATOM 751 C CA . PHE A 1 94 ? 6.873 -7.501 -4.544 1.00 93.25 94 PHE A CA 1
ATOM 752 C C . PHE A 1 94 ? 8.024 -8.344 -5.103 1.00 93.25 94 PHE A C 1
ATOM 754 O O . PHE A 1 94 ? 8.617 -7.945 -6.101 1.00 93.25 94 PHE A O 1
ATOM 761 N N . ME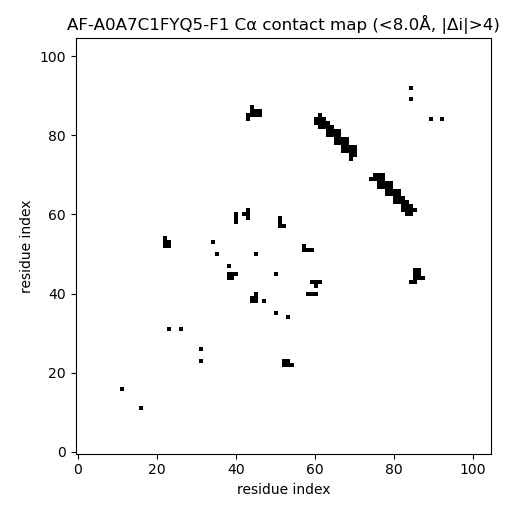T A 1 95 ? 8.308 -9.503 -4.506 1.00 94.12 95 MET A N 1
ATOM 762 C CA . MET A 1 95 ? 9.363 -10.404 -4.976 1.00 94.12 95 MET A CA 1
ATOM 763 C C . MET A 1 95 ? 9.061 -10.963 -6.373 1.00 94.12 95 MET A C 1
ATOM 765 O O . MET A 1 95 ? 9.944 -10.936 -7.228 1.00 94.12 95 MET A O 1
ATOM 769 N N . GLU A 1 96 ? 7.819 -11.377 -6.646 1.00 93.25 96 GLU A N 1
ATOM 770 C CA . GLU A 1 96 ? 7.383 -11.829 -7.978 1.00 93.25 96 GLU A CA 1
ATOM 771 C C . GLU A 1 96 ? 7.557 -10.735 -9.044 1.00 93.25 96 GLU A C 1
ATOM 773 O O . GLU A 1 96 ? 7.955 -11.016 -10.172 1.00 93.25 96 GLU A O 1
ATOM 778 N N . LEU A 1 97 ? 7.316 -9.466 -8.698 1.00 91.50 97 LEU A N 1
ATOM 779 C CA . LEU A 1 97 ? 7.500 -8.334 -9.614 1.00 91.50 97 LEU A CA 1
ATOM 780 C C . LEU A 1 97 ? 8.970 -7.999 -9.900 1.00 91.50 97 LEU A C 1
ATOM 782 O O . LEU A 1 97 ? 9.237 -7.256 -10.847 1.00 91.50 97 LEU A O 1
ATOM 786 N N . LEU A 1 98 ? 9.919 -8.528 -9.124 1.00 89.44 98 LEU A N 1
ATOM 787 C CA . LEU A 1 98 ? 11.344 -8.382 -9.425 1.00 89.44 98 LEU A CA 1
ATOM 788 C C . LEU A 1 98 ? 11.800 -9.347 -10.524 1.00 89.44 98 LEU A C 1
ATOM 790 O O . LEU A 1 98 ? 12.705 -8.996 -11.279 1.00 89.44 98 LEU A O 1
ATOM 794 N N . GLU A 1 99 ? 11.177 -10.522 -10.667 1.00 86.69 99 GLU A N 1
ATOM 795 C CA . GLU A 1 99 ? 11.601 -11.523 -11.660 1.00 86.69 99 GLU A CA 1
ATOM 796 C C . GLU A 1 99 ? 11.611 -10.985 -13.106 1.00 86.69 99 GLU A C 1
ATOM 798 O O . GLU A 1 99 ? 12.614 -11.180 -13.801 1.00 86.69 99 GLU A O 1
ATOM 803 N N . PRO A 1 100 ? 10.582 -10.247 -13.579 1.00 84.38 100 PRO A N 1
ATOM 804 C CA . PRO A 1 100 ? 10.567 -9.691 -14.931 1.00 84.38 100 PRO A CA 1
ATOM 805 C C . PRO A 1 100 ? 11.630 -8.618 -15.186 1.00 84.38 100 PRO A C 1
ATOM 807 O O . PRO A 1 100 ? 11.926 -8.333 -16.346 1.00 84.38 100 PRO A O 1
ATOM 810 N N . LEU A 1 101 ? 12.193 -8.005 -14.139 1.00 81.50 101 LEU A N 1
ATOM 811 C CA . LEU A 1 101 ? 13.238 -6.985 -14.284 1.00 81.50 101 LEU A CA 1
ATOM 812 C C . LEU A 1 101 ? 14.590 -7.606 -14.678 1.00 81.50 101 LEU A C 1
ATOM 814 O O . LEU A 1 101 ? 15.445 -6.919 -15.237 1.00 81.50 101 LEU A O 1
ATOM 818 N N . GLY A 1 102 ? 14.770 -8.913 -14.463 1.00 71.06 102 GLY A N 1
ATOM 819 C CA . GLY A 1 102 ? 15.994 -9.629 -14.809 1.00 71.06 102 GLY A CA 1
ATOM 820 C C . GLY A 1 102 ? 17.205 -9.220 -13.959 1.00 71.06 102 GLY A C 1
ATOM 821 O O . GLY A 1 102 ? 17.085 -8.648 -12.883 1.00 71.06 102 GLY A O 1
ATOM 822 N N . MET A 1 103 ? 18.406 -9.553 -14.441 1.00 68.44 103 MET A N 1
ATOM 823 C CA . MET A 1 103 ? 19.674 -9.402 -13.702 1.00 68.44 103 MET A CA 1
ATOM 824 C C . MET A 1 103 ? 20.363 -8.039 -13.882 1.00 68.44 103 MET A C 1
ATOM 826 O O . MET A 1 103 ? 21.501 -7.877 -13.442 1.00 68.44 103 MET A O 1
ATOM 830 N N . VAL A 1 104 ? 19.745 -7.087 -14.584 1.00 60.69 104 VAL A N 1
ATOM 831 C CA . VAL A 1 104 ? 20.448 -5.886 -15.054 1.00 60.69 104 VAL A CA 1
ATOM 832 C C . VAL A 1 104 ? 19.918 -4.644 -14.347 1.00 60.69 104 VAL A C 1
ATOM 834 O O . VAL A 1 104 ? 18.780 -4.235 -14.567 1.00 60.69 104 VAL A O 1
ATOM 837 N N . VAL A 1 105 ? 20.789 -4.053 -13.527 1.00 53.62 105 VAL A N 1
ATOM 838 C CA . VAL A 1 105 ? 20.726 -2.664 -13.056 1.00 53.62 105 VAL A CA 1
ATOM 839 C C . VAL A 1 105 ? 21.901 -1.919 -13.670 1.00 53.62 105 VAL A C 1
ATOM 841 O O . VAL A 1 105 ? 23.016 -2.491 -13.643 1.00 53.62 105 VAL A O 1
#

Foldseek 3Di:
DCPVVVVVVPVDDPDDDPPDDQLCPPDDPVLVVVQLPDQDQPPAGHQNPDRDGSVCPDGQDWDKDWDWDQDPPVRDTDIDIDTGHHNVCVVVVVVVVVVVVPDDD

Sequence (105 aa):
MSFLKRFFKNAYREGSLPAGASSFEHLSEEELEAHLGVARYGDFLLTDAVRPSYNLQVVPRQGYRHDCYHDEQSRTRVPVIMASVSSPLLFEVFMELLEPLGMVV

Solvent-accessible surface area (backbone atoms only — not comparable to full-atom values): 6978 Å² total; per-residue (Å²): 143,69,66,69,75,52,53,73,69,64,74,73,65,95,88,73,80,75,93,60,83,60,73,64,79,83,59,51,70,68,58,48,52,55,55,74,67,62,52,66,48,87,92,26,36,55,69,79,84,65,78,75,61,78,77,49,89,65,76,71,60,69,52,72,45,84,47,70,48,73,41,84,85,79,70,46,77,44,82,41,76,52,73,38,61,33,42,93,47,38,63,60,54,52,55,59,64,47,59,85,61,60,93,72,130

Secondary structure (DSSP, 8-state):
--SHHHHHHHS--TT---SS--TTTT--HHHHHHHHT--EETTEE--SS----TT-SS----EEEEEEEE-TTT--EEEEEEEE--HHHHHHHHHHHHGGGTT--

Nearest PDB structures (foldseek):
  4v79-assembly1_BX  TM=4.254E-01  e=4.522E+00  Escherichia coli K-12
  6hix-assembly1_AJ  TM=3.050E-01  e=5.509E+00  Trypanosoma brucei brucei
  7dma-assembly1_B  TM=2.082E-01  e=9.322E+00  Vibrio alginolyticus

Mean predicted aligned error: 10.01 Å

pLDDT: mean 81.15, std 17.17, range [41.09, 97.0]

Radius of gyration: 17.8 Å; Cα contacts (8 Å, |Δi|>4): 78; chains: 1; bounding box: 37×34×44 Å